Protein AF-X1MFZ5-F1 (afdb_monomer)

Organism: NCBI:txid412755

Solvent-accessible surface area (backbone atoms only — not comparable to full-atom values): 3486 Å² total; per-residue (Å²): 111,69,78,55,61,77,72,48,51,65,74,28,30,32,56,40,60,62,84,51,61,67,69,58,45,48,42,42,69,53,53,34,43,75,57,42,24,44,64,45,72,31,62,76,84,40,66,68,49,49,65,70,65,59,51,99,47,43,73,78

Mean predicted aligned error: 2.05 Å

Secondary structure (DSSP, 8-state):
-HHHHTT--TT-EEEEES---HHHHHIIIIIIHHTT-EEEEE-TT-HHHHHHH--TTB--

Nearest PDB structures (foldseek):
  3ri6-assembly1_A-2  TM=9.391E-01  e=2.614E-05  Wolinella succinogenes
  4oc9-assembly2_O  TM=9.622E-01  e=3.664E-05  Campylobacter jejuni subsp. jejuni NCTC 11168 = ATCC 700819
  4oc9-assembly3_K  TM=9.621E-01  e=3.664E-05  Campylobacter jejuni subsp. jejuni NCTC 11168 = ATCC 700819
  4oc9-assembly1_M  TM=9.616E-01  e=3.664E-05  Campylobacter jejuni subsp. jejuni NCTC 11168 = ATCC 700819
  4oc9-assembly4_I  TM=9.616E-01  e=3.664E-05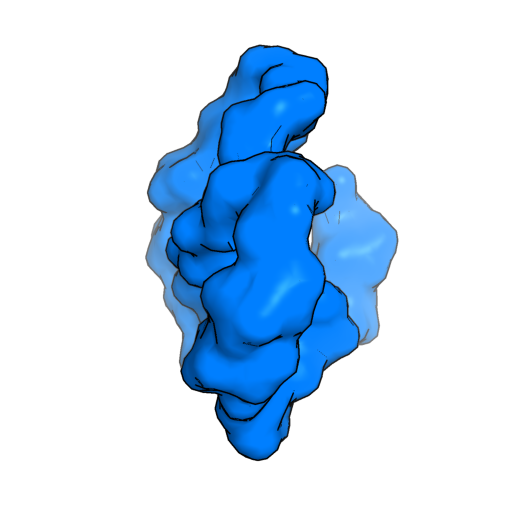  Campylobacter jejuni subsp. jejuni NCTC 11168 = ATCC 700819

Radius of gyration: 11.0 Å; Cα contacts (8 Å, |Δi|>4): 77; chains: 1; bounding box: 22×22×28 Å

Foldseek 3Di:
DVVCVVFAAAPAEEEEEPPDDPVVVCCQPPVVVVRNYHYHYDHPPPPVRSVVVDDPRHRD

pLDDT: mean 97.17, std 1.49, range [89.69, 98.5]

InterPro domains:
  IPR000277 Cys/Met metabolism, pyridoxal phosphate-dependent enzyme [PF01053] (3-60)
  IPR006235 O-acetylhomoserine/O-acetylserine sulfhydrylase [PTHR43797] (2-59)
  IPR015421 Pyridoxal phosphate-dependent transferase, major domain [G3DSA:3.40.640.10] (1-60)
  IPR015424 Pyridoxal phosphate-dependent transferase [SSF53383] (2-60)

Structure (mmCIF, N/CA/C/O backbone):
data_AF-X1MFZ5-F1
#
_entry.id   AF-X1MFZ5-F1
#
loop_
_atom_site.group_PDB
_atom_site.id
_atom_site.type_symbol
_atom_site.label_atom_id
_atom_site.label_alt_id
_atom_site.label_comp_id
_atom_site.label_asym_id
_atom_site.label_entity_id
_atom_site.label_seq_id
_atom_site.pdbx_PDB_ins_code
_atom_site.Cartn_x
_atom_site.Cartn_y
_atom_site.Cartn_z
_atom_site.occupancy
_atom_site.B_iso_or_equiv
_atom_site.auth_seq_id
_atom_site.auth_comp_id
_atom_site.auth_asym_id
_atom_site.auth_atom_id
_atom_site.pdbx_PDB_model_num
ATOM 1 N N . THR A 1 1 ? -1.414 11.336 3.983 1.00 89.69 1 THR A N 1
ATOM 2 C CA . THR A 1 1 ? -1.933 10.599 5.158 1.00 89.69 1 THR A CA 1
ATOM 3 C C . THR A 1 1 ? -3.444 10.667 5.280 1.00 89.69 1 THR A C 1
ATOM 5 O O . THR A 1 1 ? -4.066 9.641 5.058 1.00 89.69 1 THR A O 1
ATOM 8 N N . ILE A 1 2 ? -4.049 11.831 5.563 1.00 95.56 2 ILE A N 1
ATOM 9 C CA . ILE A 1 2 ? -5.501 11.945 5.843 1.00 95.56 2 ILE A CA 1
ATOM 10 C C . ILE A 1 2 ? -6.375 11.414 4.696 1.00 95.56 2 ILE A C 1
ATOM 12 O O . ILE A 1 2 ? -7.335 10.700 4.948 1.00 95.56 2 ILE A O 1
ATOM 16 N N . ALA A 1 3 ? -5.994 11.674 3.441 1.00 96.06 3 ALA A N 1
ATOM 17 C CA . ALA A 1 3 ? -6.725 11.173 2.275 1.00 96.06 3 ALA A CA 1
ATOM 18 C C . ALA A 1 3 ? -6.917 9.644 2.282 1.00 96.06 3 ALA A C 1
ATOM 20 O O . ALA A 1 3 ? -7.999 9.167 1.969 1.00 96.06 3 ALA A O 1
ATOM 21 N N . ILE A 1 4 ? -5.888 8.890 2.682 1.00 96.81 4 ILE A N 1
ATOM 22 C CA . ILE A 1 4 ? -5.938 7.424 2.738 1.00 96.81 4 ILE A CA 1
ATOM 23 C C . ILE A 1 4 ? -6.750 6.953 3.948 1.00 96.81 4 ILE A C 1
ATOM 25 O O . ILE A 1 4 ? -7.572 6.054 3.822 1.00 96.81 4 ILE A O 1
ATOM 29 N N . LEU A 1 5 ? -6.577 7.588 5.110 1.00 96.50 5 LEU A N 1
ATOM 30 C CA . LEU A 1 5 ? -7.299 7.209 6.333 1.00 96.50 5 LEU A CA 1
ATOM 31 C C . LEU A 1 5 ? -8.812 7.461 6.256 1.00 96.50 5 LEU A C 1
ATOM 33 O O . LEU A 1 5 ? -9.563 6.869 7.020 1.00 96.50 5 LEU A O 1
ATOM 37 N N . ASN A 1 6 ? -9.271 8.310 5.336 1.00 96.94 6 ASN A N 1
ATOM 38 C CA . ASN A 1 6 ? -10.700 8.505 5.093 1.00 96.94 6 ASN A CA 1
ATOM 39 C C . ASN A 1 6 ? -11.364 7.317 4.376 1.00 96.94 6 ASN A C 1
ATOM 41 O O . ASN A 1 6 ? -12.590 7.237 4.374 1.00 96.94 6 ASN A O 1
ATOM 45 N N . ILE A 1 7 ? -10.586 6.436 3.737 1.00 96.12 7 ILE A N 1
ATOM 46 C CA . ILE A 1 7 ? -11.104 5.365 2.867 1.00 96.12 7 ILE A CA 1
ATOM 47 C C . ILE A 1 7 ? -10.562 3.970 3.195 1.00 96.12 7 ILE A C 1
ATOM 49 O O . ILE A 1 7 ? -11.102 2.987 2.695 1.00 96.12 7 ILE A O 1
ATOM 53 N N . ALA A 1 8 ? -9.514 3.877 4.012 1.00 97.62 8 ALA A N 1
ATOM 54 C CA . ALA A 1 8 ? -8.898 2.624 4.426 1.00 97.62 8 ALA A CA 1
ATOM 55 C C . ALA A 1 8 ? -8.859 2.523 5.953 1.00 97.62 8 ALA A C 1
ATOM 57 O O . ALA A 1 8 ? -8.555 3.496 6.648 1.00 97.62 8 ALA A O 1
ATOM 58 N N . GLN A 1 9 ? -9.126 1.326 6.466 1.00 97.88 9 GLN A N 1
ATOM 59 C CA . GLN A 1 9 ? -9.130 1.008 7.892 1.00 97.88 9 GLN A CA 1
ATOM 60 C C . GLN A 1 9 ? -8.348 -0.280 8.182 1.00 97.88 9 GLN A C 1
ATOM 62 O O . GLN A 1 9 ? -7.865 -0.958 7.276 1.00 97.88 9 GLN A O 1
ATOM 67 N N . ALA A 1 10 ? -8.204 -0.629 9.461 1.00 98.31 10 ALA A N 1
ATOM 68 C CA . ALA A 1 10 ? -7.507 -1.849 9.857 1.00 98.31 10 ALA A CA 1
ATOM 69 C C . ALA A 1 10 ? -8.088 -3.089 9.146 1.00 98.31 10 ALA A C 1
ATOM 71 O O . ALA A 1 10 ? -9.293 -3.333 9.182 1.00 98.31 10 ALA A O 1
ATOM 72 N N . GLY A 1 11 ? -7.214 -3.881 8.527 1.00 97.44 11 GLY A N 1
ATOM 73 C CA . GLY A 1 11 ? -7.569 -5.053 7.728 1.00 97.44 11 GLY A CA 1
ATOM 74 C C . GLY A 1 11 ? -7.639 -4.803 6.218 1.00 97.44 11 GLY A C 1
ATOM 75 O O . GLY A 1 11 ? -7.626 -5.785 5.473 1.00 97.44 11 GLY A O 1
ATOM 76 N N . ASP A 1 12 ? -7.661 -3.544 5.773 1.00 98.44 12 ASP A N 1
ATOM 77 C CA . ASP A 1 12 ? -7.581 -3.186 4.355 1.00 98.44 12 ASP A CA 1
ATOM 78 C C . ASP A 1 12 ? -6.147 -3.274 3.813 1.00 98.44 12 ASP A C 1
ATOM 80 O O . ASP A 1 12 ? -5.153 -3.249 4.551 1.00 98.44 12 ASP A O 1
ATOM 84 N N . GLU A 1 13 ? -6.054 -3.356 2.487 1.00 98.25 13 GLU A N 1
ATOM 85 C CA . GLU A 1 13 ? -4.803 -3.384 1.742 1.00 98.25 13 GLU A CA 1
ATOM 86 C C . GLU A 1 13 ? -4.681 -2.176 0.800 1.00 98.25 13 GLU A C 1
ATOM 88 O O . GLU A 1 13 ? -5.665 -1.701 0.232 1.00 98.25 13 GLU A O 1
ATOM 93 N N . ILE A 1 14 ? -3.450 -1.709 0.604 1.00 98.25 14 ILE A N 1
ATOM 94 C CA . ILE A 1 14 ? -3.068 -0.723 -0.411 1.00 98.25 14 ILE A CA 1
ATOM 95 C C . ILE A 1 14 ? -2.080 -1.395 -1.358 1.00 98.25 14 ILE A C 1
ATOM 97 O O . ILE A 1 14 ? -1.103 -1.989 -0.901 1.00 98.25 14 ILE A O 1
ATOM 101 N N . VAL A 1 15 ? -2.288 -1.284 -2.662 1.00 98.19 15 VAL A N 1
ATOM 102 C CA . VAL A 1 15 ? -1.330 -1.701 -3.686 1.00 98.19 15 VAL A CA 1
ATOM 103 C C . VAL A 1 15 ? -0.643 -0.453 -4.225 1.00 98.19 15 VAL A C 1
ATOM 105 O O . VAL A 1 15 ? -1.284 0.449 -4.748 1.00 98.19 15 VAL A O 1
ATOM 108 N N . SER A 1 16 ? 0.681 -0.383 -4.106 1.00 98.00 16 SER A N 1
ATOM 109 C CA . SER A 1 16 ? 1.442 0.791 -4.536 1.00 98.00 16 SER A CA 1
ATOM 110 C C . SER A 1 16 ? 2.654 0.410 -5.365 1.00 98.00 16 SER A C 1
ATOM 112 O O . SER A 1 16 ? 3.270 -0.629 -5.143 1.00 98.00 16 SER A O 1
ATOM 114 N N . ALA A 1 17 ? 3.048 1.298 -6.276 1.00 97.75 17 ALA A N 1
ATOM 115 C CA . ALA A 1 17 ? 4.370 1.240 -6.883 1.00 97.75 17 ALA A CA 1
ATOM 116 C C . ALA A 1 17 ? 5.470 1.392 -5.816 1.00 97.75 17 ALA A C 1
ATOM 118 O O . ALA A 1 17 ? 5.246 2.015 -4.774 1.00 97.75 17 ALA A O 1
ATOM 119 N N . ASP A 1 18 ? 6.651 0.841 -6.085 1.00 96.31 18 ASP A N 1
ATOM 120 C CA . ASP A 1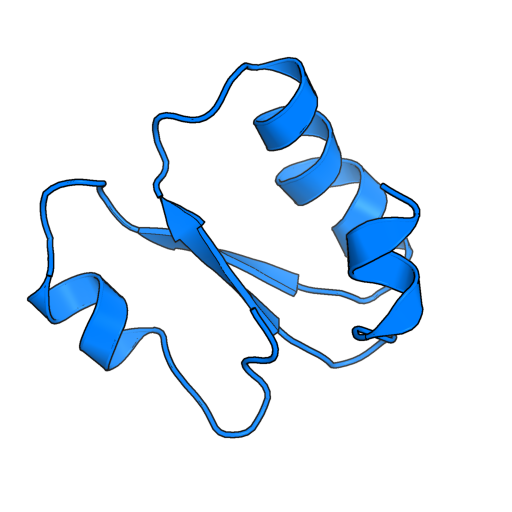 18 ? 7.831 0.880 -5.214 1.00 96.31 1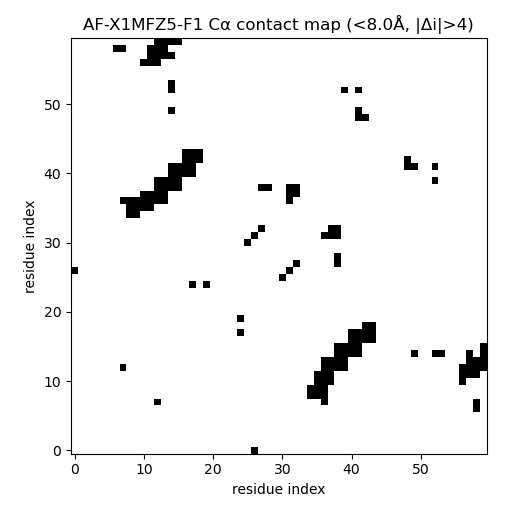8 ASP A CA 1
ATOM 121 C C . ASP A 1 18 ? 8.680 2.157 -5.355 1.00 96.31 18 ASP A C 1
ATOM 123 O O . ASP A 1 18 ? 9.447 2.498 -4.457 1.00 96.31 18 ASP A O 1
ATOM 127 N N . ASN A 1 19 ? 8.508 2.916 -6.436 1.00 96.31 19 ASN A N 1
ATOM 128 C CA . ASN A 1 19 ? 9.271 4.128 -6.748 1.00 96.31 19 ASN A CA 1
ATOM 129 C C . ASN A 1 19 ? 8.673 5.418 -6.146 1.00 96.31 19 ASN A C 1
ATOM 131 O O . ASN A 1 19 ? 8.634 6.468 -6.791 1.00 96.31 19 ASN A O 1
ATOM 135 N N . LEU A 1 20 ? 8.187 5.353 -4.905 1.00 96.81 20 LEU A N 1
ATOM 136 C CA . LEU A 1 20 ? 7.586 6.503 -4.227 1.00 96.81 20 LEU A CA 1
ATOM 137 C C . LEU A 1 20 ? 8.631 7.489 -3.693 1.00 96.81 20 LEU A C 1
ATOM 139 O O . LEU A 1 20 ? 9.757 7.128 -3.354 1.00 96.81 20 LEU A O 1
ATOM 143 N N . TYR A 1 21 ? 8.200 8.736 -3.485 1.00 96.75 21 TYR A N 1
ATOM 144 C CA . TYR A 1 21 ? 8.921 9.667 -2.617 1.00 96.75 21 TYR A CA 1
ATOM 145 C C . TYR A 1 21 ? 9.181 9.020 -1.245 1.00 96.75 21 TYR A C 1
ATOM 147 O O . TYR A 1 21 ? 8.268 8.448 -0.644 1.00 96.75 21 TYR A O 1
ATOM 155 N N . GLY A 1 22 ? 10.405 9.138 -0.721 1.00 97.50 22 GLY A N 1
ATOM 156 C CA . GLY A 1 22 ? 10.851 8.381 0.459 1.00 97.50 22 GLY A CA 1
ATOM 157 C C . GLY A 1 22 ? 9.981 8.567 1.709 1.00 97.50 22 GLY A C 1
ATOM 158 O O . GLY A 1 22 ? 9.763 7.619 2.466 1.00 97.50 22 GLY A O 1
ATOM 159 N N . GLY A 1 23 ? 9.406 9.759 1.903 1.00 97.50 23 GLY A N 1
ATOM 160 C CA . GLY A 1 23 ? 8.456 10.006 2.992 1.00 97.50 23 GLY A CA 1
ATOM 161 C C . GLY A 1 23 ? 7.144 9.230 2.829 1.00 97.50 23 GLY A C 1
ATOM 162 O O . GLY A 1 23 ? 6.606 8.715 3.807 1.00 97.50 23 GLY A O 1
ATOM 163 N N . THR A 1 24 ? 6.657 9.086 1.596 1.00 97.62 24 THR A N 1
ATOM 164 C CA . THR A 1 24 ? 5.462 8.292 1.282 1.00 97.62 24 THR A CA 1
ATOM 165 C C . THR A 1 24 ? 5.742 6.806 1.460 1.00 97.62 24 THR A C 1
ATOM 167 O O . THR A 1 24 ? 4.936 6.119 2.079 1.00 97.62 24 THR A O 1
ATOM 170 N N . TYR A 1 25 ? 6.907 6.328 1.010 1.00 97.69 25 TYR A N 1
ATOM 171 C CA . TYR A 1 25 ? 7.334 4.952 1.265 1.00 97.69 25 TYR A CA 1
ATOM 172 C C . TYR A 1 25 ? 7.373 4.663 2.771 1.00 97.69 25 TYR A C 1
ATOM 174 O O . TYR A 1 25 ? 6.761 3.709 3.239 1.00 97.69 25 TYR A O 1
ATOM 182 N N . THR A 1 26 ? 8.007 5.542 3.555 1.00 97.69 26 THR A N 1
ATOM 183 C CA . THR A 1 26 ? 8.103 5.396 5.017 1.00 97.69 26 THR A CA 1
ATOM 184 C C . THR A 1 26 ? 6.724 5.383 5.680 1.00 97.69 26 THR A C 1
ATOM 186 O O . THR A 1 26 ? 6.477 4.559 6.561 1.00 97.69 26 THR A O 1
ATOM 189 N N . LEU A 1 27 ? 5.819 6.273 5.256 1.00 97.81 27 LEU A N 1
ATOM 190 C CA . LEU A 1 27 ? 4.433 6.306 5.728 1.00 97.81 27 LEU A CA 1
ATOM 191 C C . LEU A 1 27 ? 3.719 4.973 5.453 1.00 97.81 27 LEU A C 1
ATOM 193 O O . LEU A 1 27 ? 3.040 4.447 6.335 1.00 97.81 27 LEU A O 1
ATOM 197 N N . PHE A 1 28 ? 3.872 4.439 4.242 1.00 98.00 28 PHE A N 1
ATOM 198 C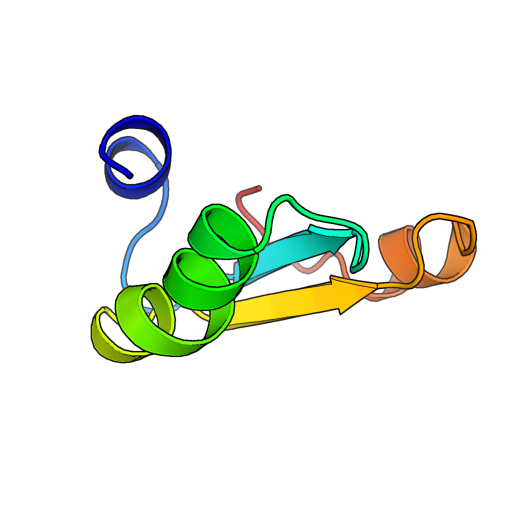 CA . PHE A 1 28 ? 3.197 3.225 3.791 1.00 98.00 28 PHE A CA 1
ATOM 199 C C . PHE A 1 28 ? 3.746 1.980 4.501 1.00 98.00 28 PHE A C 1
ATOM 201 O O . PHE A 1 28 ? 2.974 1.182 5.024 1.00 98.00 28 PHE A O 1
ATOM 208 N N . ASP A 1 29 ? 5.068 1.857 4.595 1.00 97.31 29 ASP A N 1
ATOM 209 C CA . ASP A 1 29 ? 5.741 0.684 5.159 1.00 97.31 29 ASP A CA 1
ATOM 210 C C . ASP A 1 29 ? 5.658 0.629 6.698 1.00 97.31 29 ASP A C 1
ATOM 212 O O . ASP A 1 29 ? 5.427 -0.427 7.291 1.00 97.31 29 ASP A O 1
ATOM 216 N N . ASN A 1 30 ? 5.778 1.782 7.369 1.00 97.12 30 ASN A N 1
ATOM 217 C CA . ASN A 1 30 ? 5.862 1.831 8.832 1.00 97.12 30 ASN A CA 1
ATOM 218 C C . ASN A 1 30 ? 4.567 2.295 9.495 1.00 97.12 30 ASN A C 1
ATOM 220 O O . ASN A 1 30 ? 4.071 1.660 10.427 1.00 97.12 30 ASN A O 1
ATOM 224 N N . THR A 1 31 ? 4.033 3.441 9.072 1.00 97.81 31 THR A N 1
ATOM 225 C CA . THR A 1 31 ? 2.925 4.082 9.786 1.00 97.81 31 THR A CA 1
ATOM 226 C C . THR A 1 31 ? 1.605 3.367 9.531 1.00 97.81 31 THR A C 1
ATOM 228 O O . THR A 1 31 ? 0.904 3.048 10.487 1.00 97.81 31 THR A O 1
ATOM 231 N N . PHE A 1 32 ? 1.265 3.065 8.276 1.00 98.19 32 PHE A N 1
ATOM 232 C CA . PHE A 1 32 ? 0.002 2.384 7.967 1.00 98.19 32 PHE A CA 1
ATOM 233 C C . PHE A 1 32 ? -0.052 0.957 8.502 1.00 98.19 32 PHE A C 1
ATOM 235 O O . PHE A 1 32 ? -1.078 0.565 9.062 1.00 98.19 32 PHE A O 1
ATOM 242 N N . LYS A 1 33 ? 1.081 0.251 8.509 1.00 97.25 33 LYS A N 1
ATOM 243 C CA . LYS A 1 33 ? 1.202 -1.053 9.165 1.00 97.25 33 LYS A CA 1
ATOM 244 C C . LYS A 1 33 ? 0.817 -1.008 10.649 1.00 97.25 33 LYS A C 1
ATOM 246 O O . LYS A 1 33 ? 0.143 -1.912 11.134 1.00 97.25 33 LYS A O 1
ATOM 251 N N . ARG A 1 34 ? 1.180 0.061 11.374 1.00 97.81 34 ARG A N 1
ATOM 252 C CA . ARG A 1 34 ? 0.781 0.267 12.784 1.00 97.81 34 ARG A CA 1
ATOM 253 C C . ARG A 1 34 ? -0.713 0.545 12.961 1.00 97.81 34 ARG A C 1
ATOM 255 O O . ARG A 1 34 ? -1.249 0.252 14.022 1.00 97.81 34 ARG A O 1
ATOM 262 N N . PHE A 1 35 ? -1.378 1.075 11.938 1.00 97.69 35 PHE A N 1
ATOM 263 C CA . PHE A 1 35 ? -2.834 1.233 11.902 1.00 97.69 35 PHE A CA 1
ATOM 264 C C . PHE A 1 35 ? -3.564 -0.022 11.397 1.00 97.69 35 PHE A C 1
ATOM 266 O O . PHE A 1 35 ? -4.776 0.008 11.211 1.00 97.69 35 PHE A O 1
ATOM 273 N N . GLY A 1 36 ? -2.845 -1.129 11.174 1.00 97.94 36 GLY A N 1
ATOM 274 C CA . GLY A 1 36 ? -3.415 -2.372 10.659 1.00 97.94 36 GLY A CA 1
ATOM 275 C C . GLY A 1 36 ? -3.771 -2.328 9.172 1.00 97.94 36 GLY A C 1
ATOM 276 O O . GLY A 1 36 ? -4.460 -3.230 8.706 1.00 97.94 36 GLY A O 1
ATOM 277 N N . ILE A 1 37 ? -3.325 -1.308 8.433 1.00 98.50 37 ILE A N 1
ATOM 278 C CA . ILE A 1 37 ? -3.490 -1.195 6.979 1.00 98.50 37 ILE A CA 1
ATOM 279 C C . ILE A 1 37 ? -2.221 -1.739 6.328 1.00 98.50 37 ILE A C 1
ATOM 281 O O . ILE A 1 37 ? -1.119 -1.264 6.613 1.00 98.50 37 ILE A O 1
ATOM 285 N N . ASN A 1 38 ? -2.356 -2.741 5.463 1.00 97.94 38 ASN A N 1
ATOM 286 C CA . ASN A 1 38 ? -1.205 -3.422 4.880 1.00 97.94 38 ASN A CA 1
ATOM 287 C C . ASN A 1 38 ? -0.891 -2.864 3.489 1.00 97.94 38 ASN A C 1
ATOM 289 O O . ASN A 1 38 ? -1.790 -2.726 2.666 1.00 97.94 38 ASN A O 1
ATOM 293 N N . VAL A 1 39 ? 0.375 -2.576 3.191 1.00 98.12 39 VAL A N 1
ATOM 294 C CA . VAL A 1 39 ? 0.773 -2.079 1.866 1.00 98.12 39 VAL A CA 1
ATOM 295 C C . VAL A 1 39 ? 1.545 -3.155 1.112 1.00 98.12 39 VAL A C 1
ATOM 297 O O . VAL A 1 39 ? 2.528 -3.697 1.613 1.00 98.12 39 VAL A O 1
ATOM 300 N N . LYS A 1 40 ? 1.105 -3.453 -0.111 1.00 97.94 40 LYS A N 1
ATOM 301 C CA . LYS A 1 40 ? 1.788 -4.314 -1.075 1.00 97.94 40 LYS A CA 1
ATOM 302 C C . LYS A 1 40 ? 2.500 -3.440 -2.095 1.00 97.94 40 LYS A C 1
ATOM 304 O O . LYS A 1 40 ? 1.856 -2.794 -2.921 1.00 97.94 40 LYS A O 1
ATOM 309 N N . PHE A 1 41 ? 3.826 -3.439 -2.045 1.00 98.19 41 PHE A N 1
ATOM 310 C CA . PHE A 1 41 ? 4.635 -2.775 -3.057 1.00 98.19 41 PHE A CA 1
ATOM 311 C C . PHE A 1 41 ? 4.809 -3.671 -4.284 1.00 98.19 41 PHE A C 1
ATOM 313 O O . PHE A 1 41 ? 5.108 -4.860 -4.167 1.00 98.19 41 PHE A O 1
ATOM 320 N N . VAL A 1 42 ? 4.625 -3.086 -5.460 1.00 98.25 42 VAL A N 1
ATOM 321 C CA . VAL A 1 42 ? 4.812 -3.718 -6.765 1.00 98.25 42 VAL A CA 1
ATOM 322 C C . VAL A 1 42 ? 5.815 -2.885 -7.553 1.00 98.25 42 VAL A C 1
ATOM 324 O O . VAL A 1 42 ? 5.812 -1.658 -7.459 1.00 98.25 42 VAL A O 1
ATOM 327 N N . LYS A 1 43 ? 6.665 -3.538 -8.353 1.00 98.06 43 LYS A N 1
ATOM 328 C CA . LYS A 1 43 ? 7.550 -2.825 -9.279 1.00 98.06 43 LYS A CA 1
ATOM 329 C 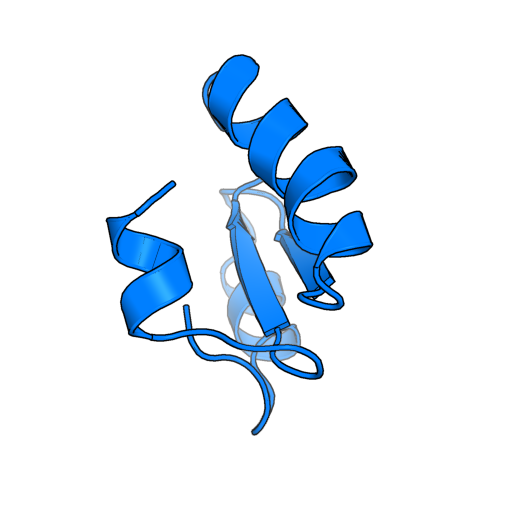C . LYS A 1 43 ? 6.728 -1.923 -10.190 1.00 98.06 43 LYS A C 1
ATOM 331 O O . LYS A 1 43 ? 5.788 -2.400 -10.821 1.00 98.06 43 LYS A O 1
ATOM 336 N N . SER A 1 44 ? 7.101 -0.650 -10.285 1.00 96.88 44 SER A N 1
ATOM 337 C CA . SER A 1 44 ? 6.338 0.355 -11.048 1.00 96.88 44 SER A CA 1
ATOM 338 C C . SER A 1 44 ? 6.054 -0.019 -12.517 1.00 96.88 44 SER A C 1
ATOM 340 O O . SER A 1 44 ? 5.037 0.390 -13.071 1.00 96.88 44 SER A O 1
ATOM 342 N N . GLU A 1 45 ? 6.899 -0.852 -13.122 1.00 96.94 45 GLU A N 1
ATOM 343 C CA . GLU A 1 45 ? 6.775 -1.366 -14.494 1.00 96.94 45 GLU A CA 1
ATOM 344 C C . GLU A 1 45 ? 6.037 -2.719 -14.625 1.00 96.94 45 GLU A C 1
ATOM 346 O O . GLU A 1 45 ? 5.685 -3.122 -15.735 1.00 96.94 45 GLU A O 1
ATOM 351 N N . ASP A 1 46 ? 5.757 -3.431 -13.524 1.00 97.69 46 ASP A N 1
ATOM 352 C CA . ASP A 1 46 ? 5.106 -4.752 -13.550 1.00 97.69 46 ASP A CA 1
ATOM 353 C C . ASP A 1 46 ? 3.575 -4.644 -13.466 1.00 97.69 46 ASP A C 1
ATOM 355 O O . ASP A 1 46 ? 2.953 -4.917 -12.436 1.00 97.69 46 ASP A O 1
ATOM 359 N N . LEU A 1 47 ? 2.941 -4.305 -14.592 1.00 96.62 47 LEU A N 1
ATOM 360 C CA . LEU A 1 47 ? 1.476 -4.253 -14.706 1.00 96.62 47 LEU A CA 1
ATOM 361 C C . LEU A 1 47 ? 0.791 -5.576 -14.322 1.00 96.62 47 LEU A C 1
ATOM 363 O O . LEU A 1 47 ? -0.318 -5.574 -13.782 1.00 96.62 47 LEU A O 1
ATOM 367 N N . ALA A 1 48 ? 1.426 -6.716 -14.599 1.00 97.94 48 ALA A N 1
ATOM 368 C CA . ALA A 1 48 ? 0.882 -8.015 -14.219 1.00 97.94 48 ALA A CA 1
ATOM 369 C C . ALA A 1 48 ? 0.969 -8.224 -12.699 1.00 97.94 48 ALA A C 1
ATOM 371 O O . ALA A 1 48 ? 0.060 -8.801 -12.105 1.00 97.94 48 ALA A O 1
ATOM 372 N N . GLY A 1 49 ? 2.025 -7.718 -12.064 1.00 97.88 49 GLY A N 1
ATOM 373 C CA . GLY A 1 49 ? 2.189 -7.651 -10.615 1.00 97.88 49 GLY A 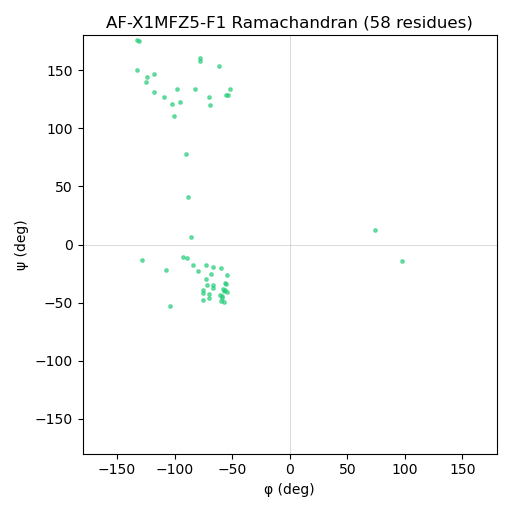CA 1
ATOM 374 C C . GLY A 1 49 ? 1.078 -6.867 -9.939 1.00 97.88 49 GLY A C 1
ATOM 375 O O . GLY A 1 49 ? 0.498 -7.371 -8.980 1.00 97.88 49 GLY A O 1
ATOM 376 N N . PHE A 1 50 ? 0.702 -5.711 -10.492 1.00 97.81 50 PHE A N 1
ATOM 377 C CA . PHE A 1 50 ? -0.424 -4.930 -9.975 1.00 97.81 50 PHE A CA 1
ATOM 378 C C . PHE A 1 50 ? -1.719 -5.738 -10.026 1.00 97.81 50 PHE A C 1
ATOM 380 O O . PHE A 1 50 ? -2.396 -5.876 -9.012 1.00 97.81 50 PHE A O 1
ATOM 387 N N . LYS A 1 51 ? -2.020 -6.366 -11.171 1.00 97.12 51 LYS A N 1
ATOM 388 C CA . LYS A 1 51 ? -3.213 -7.218 -11.310 1.00 97.12 51 LYS A CA 1
ATOM 389 C C . LYS A 1 51 ? -3.242 -8.370 -10.305 1.00 97.12 51 LYS A C 1
ATOM 391 O O . LYS A 1 51 ? -4.308 -8.688 -9.796 1.00 97.12 51 LYS A O 1
ATOM 396 N N . ARG A 1 52 ? -2.092 -8.989 -10.015 1.00 97.75 52 ARG A N 1
ATOM 397 C CA . ARG A 1 52 ? -1.984 -10.075 -9.023 1.00 97.75 52 ARG A CA 1
ATOM 398 C C . ARG A 1 52 ? -2.111 -9.585 -7.580 1.00 97.75 52 ARG A C 1
ATOM 400 O O . ARG A 1 52 ? -2.529 -10.353 -6.722 1.00 97.75 52 ARG A O 1
ATOM 407 N N . ALA A 1 53 ? -1.698 -8.352 -7.300 1.00 97.44 53 ALA A N 1
ATOM 408 C CA . ALA A 1 53 ? -1.690 -7.798 -5.950 1.00 97.44 53 ALA A CA 1
ATOM 409 C C . ALA A 1 53 ? -3.070 -7.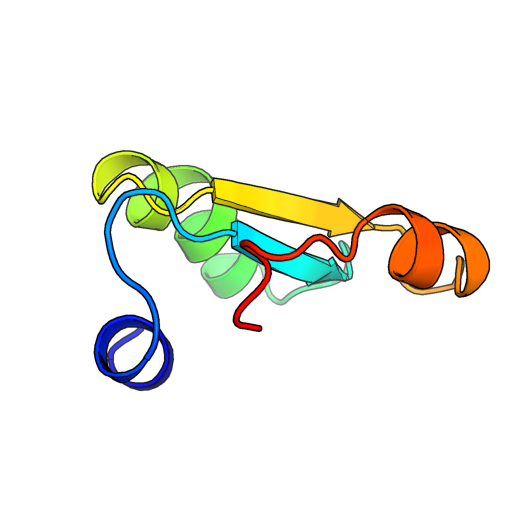299 -5.489 1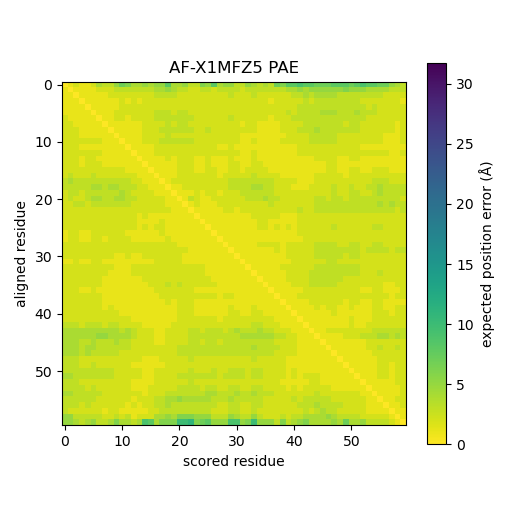.00 97.44 53 ALA A C 1
ATOM 411 O O . ALA A 1 53 ? -3.301 -7.227 -4.281 1.00 97.44 53 ALA A O 1
ATOM 412 N N . ILE A 1 54 ? -3.973 -6.982 -6.426 1.00 97.56 54 ILE A N 1
ATOM 413 C CA . ILE A 1 54 ? -5.346 -6.546 -6.139 1.00 97.56 54 ILE A CA 1
ATOM 414 C C . ILE A 1 54 ? -6.162 -7.725 -5.590 1.00 97.56 54 ILE A C 1
ATOM 416 O O . ILE A 1 54 ? -6.242 -8.789 -6.201 1.00 97.56 54 ILE A O 1
ATOM 420 N N . THR A 1 55 ? -6.787 -7.515 -4.432 1.00 96.38 55 THR A N 1
ATOM 421 C CA . THR A 1 55 ? -7.682 -8.465 -3.754 1.00 96.38 55 THR A CA 1
ATOM 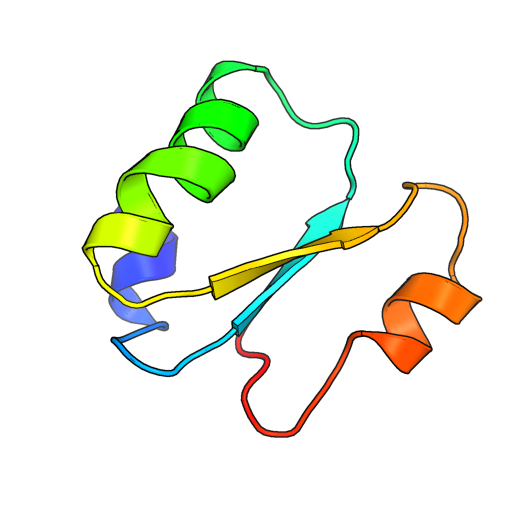422 C C . THR A 1 55 ? -8.973 -7.751 -3.348 1.00 96.38 55 THR A C 1
ATOM 424 O O . THR A 1 55 ? -9.052 -6.527 -3.439 1.00 96.38 55 THR A O 1
ATOM 427 N N . ASP A 1 56 ? -9.958 -8.468 -2.805 1.00 97.00 56 ASP A N 1
ATOM 428 C CA . ASP A 1 56 ? -11.192 -7.856 -2.270 1.00 97.00 56 ASP A CA 1
ATOM 429 C C . ASP A 1 56 ? -10.935 -6.854 -1.121 1.00 97.00 56 ASP A C 1
ATOM 431 O O . ASP A 1 56 ? -11.767 -5.990 -0.810 1.00 97.00 56 ASP A O 1
ATOM 435 N N . LYS A 1 57 ? -9.764 -6.957 -0.480 1.00 96.69 57 LYS A N 1
ATOM 436 C CA . LYS A 1 57 ? -9.317 -6.054 0.586 1.00 96.69 57 LYS A CA 1
ATOM 437 C C . LYS A 1 57 ? -8.546 -4.844 0.063 1.00 96.69 57 LYS A C 1
ATOM 439 O O . LYS A 1 57 ? -8.333 -3.913 0.833 1.00 96.69 57 LYS A O 1
ATOM 444 N N . ALA A 1 58 ? -8.143 -4.830 -1.208 1.00 96.44 58 ALA A N 1
ATOM 445 C CA . ALA A 1 58 ? -7.455 -3.688 -1.797 1.00 96.44 58 ALA A CA 1
ATOM 446 C C . ALA A 1 58 ? -8.423 -2.502 -1.931 1.00 96.44 58 ALA A C 1
ATOM 448 O O . ALA A 1 58 ? -9.459 -2.611 -2.589 1.00 96.44 58 ALA A O 1
ATOM 449 N N . LYS A 1 59 ? -8.104 -1.379 -1.278 1.00 95.56 59 LYS A N 1
ATOM 450 C CA . LYS A 1 59 ? -8.909 -0.140 -1.317 1.00 95.56 59 LYS A CA 1
ATOM 451 C C . LYS A 1 59 ? -8.265 0.974 -2.126 1.00 95.56 59 LYS A C 1
ATOM 453 O O . LYS A 1 59 ? -8.971 1.884 -2.559 1.00 95.56 59 LYS A O 1
ATOM 458 N N . VAL A 1 60 ? -6.948 0.898 -2.307 1.00 90.62 60 VAL A N 1
ATOM 459 C CA . VAL A 1 60 ? -6.123 1.863 -3.040 1.00 90.62 60 VAL A CA 1
ATOM 460 C C . VAL A 1 60 ? -5.103 1.106 -3.864 1.00 90.62 60 VAL A C 1
ATOM 462 O O . VAL A 1 60 ? -4.552 0.125 -3.316 1.00 90.62 60 VAL A O 1
#

Sequence (60 aa):
TIAILNIAQAGDEIVSADNLYGGTYTLFDNTFKRFGINVKFVKSEDLAGFKRAITDKAKV